Protein AF-A0A0S8K8X8-F1 (afdb_monomer_lite)

Structure (mmCIF, N/CA/C/O backbone):
data_AF-A0A0S8K8X8-F1
#
_entry.id   AF-A0A0S8K8X8-F1
#
loop_
_atom_site.group_PDB
_atom_site.id
_atom_site.type_symbol
_atom_site.label_atom_id
_atom_site.label_alt_id
_atom_site.label_comp_id
_atom_site.label_asym_id
_atom_site.label_entity_id
_atom_site.label_seq_id
_atom_site.pdbx_PDB_ins_code
_atom_site.Cartn_x
_atom_site.Cartn_y
_atom_site.Cartn_z
_atom_site.occupancy
_atom_site.B_iso_or_equiv
_atom_site.auth_seq_id
_atom_site.auth_comp_id
_atom_site.auth_asym_id
_atom_site.auth_atom_id
_atom_site.pdbx_PDB_model_num
ATOM 1 N N . MET A 1 1 ? -26.940 -1.340 8.986 1.00 39.06 1 MET A N 1
ATOM 2 C CA . MET A 1 1 ? -25.688 -2.063 8.682 1.00 39.06 1 MET A CA 1
ATOM 3 C C . MET A 1 1 ? -25.334 -1.763 7.239 1.00 39.06 1 MET A C 1
ATOM 5 O O . MET A 1 1 ? -26.125 -2.110 6.374 1.00 39.06 1 MET A O 1
ATOM 9 N N . ALA A 1 2 ? -24.231 -1.062 6.981 1.00 50.81 2 ALA A N 1
ATOM 10 C CA . ALA A 1 2 ? -23.703 -0.942 5.625 1.00 50.81 2 ALA A CA 1
ATOM 11 C C . ALA A 1 2 ? -22.897 -2.215 5.338 1.00 50.81 2 ALA A C 1
ATOM 13 O O . ALA A 1 2 ? -21.978 -2.533 6.093 1.00 50.81 2 ALA A O 1
ATOM 14 N N . PHE A 1 3 ? -23.277 -2.974 4.311 1.00 47.12 3 PHE A N 1
ATOM 15 C CA . PHE A 1 3 ? -22.431 -4.054 3.8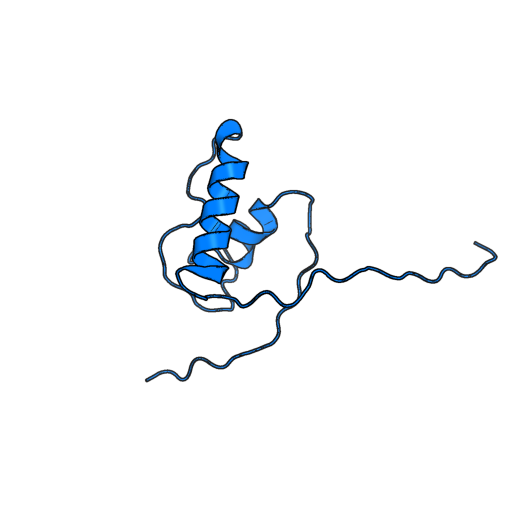12 1.00 47.12 3 PHE A CA 1
ATOM 16 C C . PHE A 1 3 ? -21.182 -3.407 3.215 1.00 47.12 3 PHE A C 1
ATOM 18 O O . PHE A 1 3 ? -21.279 -2.631 2.269 1.00 47.12 3 PHE A O 1
ATOM 25 N N . ARG A 1 4 ? -20.018 -3.676 3.811 1.00 67.94 4 ARG A N 1
ATOM 26 C CA . ARG A 1 4 ? -18.735 -3.318 3.207 1.00 67.94 4 ARG A CA 1
ATOM 27 C C . ARG A 1 4 ? -18.469 -4.334 2.103 1.00 67.94 4 ARG A C 1
ATOM 29 O O . ARG A 1 4 ? -18.193 -5.498 2.379 1.00 67.94 4 ARG A O 1
ATOM 36 N N . GLU A 1 5 ? -18.661 -3.907 0.865 1.00 82.69 5 GLU A N 1
ATOM 37 C CA . GLU A 1 5 ? -18.347 -4.696 -0.321 1.00 82.69 5 GLU A CA 1
ATOM 38 C C . GLU A 1 5 ? -16.824 -4.783 -0.480 1.00 82.69 5 GLU A C 1
ATOM 40 O O . GLU A 1 5 ? -16.109 -3.806 -0.256 1.00 82.69 5 GLU A O 1
ATOM 45 N N . VAL A 1 6 ? -16.321 -5.963 -0.846 1.00 87.62 6 VAL A N 1
ATOM 46 C CA . VAL A 1 6 ? -14.895 -6.176 -1.120 1.00 87.62 6 VAL A CA 1
ATOM 47 C C . VAL A 1 6 ? -14.668 -6.043 -2.621 1.00 87.62 6 VAL A C 1
ATOM 49 O O . VAL A 1 6 ? -15.381 -6.656 -3.415 1.00 87.62 6 VAL A O 1
ATOM 52 N N . TYR A 1 7 ? -13.661 -5.268 -3.010 1.00 90.88 7 TYR A N 1
ATOM 53 C CA . TYR A 1 7 ? -13.273 -5.059 -4.402 1.00 90.88 7 TYR A CA 1
ATOM 54 C C . TYR A 1 7 ? -11.762 -5.242 -4.571 1.00 90.88 7 TYR A C 1
ATOM 56 O O . TYR A 1 7 ? -10.989 -5.090 -3.626 1.00 90.88 7 TYR A O 1
ATOM 64 N N . ALA A 1 8 ? -11.334 -5.572 -5.790 1.00 92.06 8 ALA A N 1
ATOM 65 C CA . ALA A 1 8 ? -9.917 -5.625 -6.129 1.00 92.06 8 ALA A CA 1
ATOM 66 C C . ALA A 1 8 ? -9.403 -4.216 -6.461 1.00 92.06 8 ALA A C 1
ATOM 68 O O . ALA A 1 8 ? -10.000 -3.511 -7.276 1.00 92.06 8 ALA A O 1
ATOM 69 N N . LEU A 1 9 ? -8.280 -3.827 -5.857 1.00 91.06 9 LEU A N 1
ATOM 70 C CA . LEU A 1 9 ? -7.569 -2.580 -6.132 1.00 91.06 9 LEU A CA 1
ATOM 71 C C . LEU A 1 9 ? -6.145 -2.897 -6.587 1.00 91.06 9 LEU A C 1
ATOM 73 O O . LEU A 1 9 ? -5.480 -3.754 -6.012 1.00 91.06 9 LEU A O 1
ATOM 77 N N . GLY A 1 10 ? -5.687 -2.195 -7.620 1.00 92.00 10 GLY A N 1
ATOM 78 C CA . GLY A 1 10 ? -4.299 -2.210 -8.066 1.00 92.00 10 GLY A CA 1
ATOM 79 C C . GLY A 1 10 ? -3.724 -0.801 -8.027 1.00 92.00 10 GLY A C 1
ATOM 80 O O . GLY A 1 10 ? -4.449 0.170 -8.246 1.00 92.00 10 GLY A O 1
ATOM 81 N N . TRP A 1 11 ? -2.424 -0.700 -7.764 1.00 93.56 11 TRP A N 1
ATOM 82 C CA . TRP A 1 11 ? -1.711 0.570 -7.727 1.00 93.56 11 TRP A CA 1
ATOM 83 C C . TRP A 1 11 ? -0.331 0.440 -8.358 1.00 93.56 11 TRP A C 1
ATOM 85 O O . TRP A 1 11 ? 0.344 -0.579 -8.204 1.00 93.56 11 TRP A O 1
ATOM 95 N N . ALA A 1 12 ? 0.072 1.484 -9.073 1.00 93.31 12 ALA A N 1
ATOM 96 C CA . ALA A 1 12 ? 1.434 1.687 -9.533 1.00 93.31 12 ALA A CA 1
ATOM 97 C C . ALA A 1 12 ? 1.883 3.028 -8.960 1.00 93.31 12 ALA A C 1
ATOM 99 O O . ALA A 1 12 ? 1.189 4.019 -9.159 1.00 93.31 12 ALA A O 1
ATOM 100 N N . ALA A 1 13 ? 3.002 3.036 -8.236 1.00 93.12 13 ALA A N 1
ATOM 101 C CA . ALA A 1 13 ? 3.476 4.240 -7.569 1.00 93.12 13 ALA A CA 1
ATOM 102 C C . ALA A 1 13 ? 3.734 5.368 -8.579 1.00 93.12 13 ALA A C 1
ATOM 104 O O . ALA A 1 13 ? 4.410 5.154 -9.590 1.00 93.12 13 ALA A O 1
ATOM 105 N N . ASP A 1 14 ? 3.226 6.564 -8.280 1.00 94.75 14 ASP A N 1
ATOM 106 C CA . ASP A 1 14 ? 3.430 7.757 -9.111 1.00 94.75 14 ASP A CA 1
ATOM 107 C C . ASP A 1 14 ? 4.877 8.268 -9.010 1.00 94.75 14 ASP A C 1
ATOM 109 O O . ASP A 1 14 ? 5.434 8.825 -9.959 1.00 94.75 14 ASP A O 1
ATOM 113 N N . TYR A 1 15 ? 5.496 8.064 -7.846 1.00 94.25 15 TYR A N 1
ATOM 114 C CA . TYR A 1 15 ? 6.873 8.424 -7.527 1.00 94.25 15 TYR A CA 1
ATOM 115 C C . TYR A 1 15 ? 7.443 7.461 -6.463 1.00 94.25 15 TYR A C 1
ATOM 117 O O . TYR A 1 15 ? 6.674 6.825 -5.743 1.00 94.25 15 TYR A O 1
ATOM 125 N N . PRO A 1 16 ? 8.778 7.292 -6.360 1.00 91.06 16 PRO A N 1
ATOM 126 C CA . PRO A 1 16 ? 9.395 6.263 -5.516 1.00 91.06 16 PRO A CA 1
ATOM 127 C C . PRO A 1 16 ? 9.497 6.684 -4.036 1.00 91.06 16 PRO A C 1
ATOM 129 O O . PRO A 1 16 ? 10.591 6.747 -3.477 1.00 91.06 16 PRO A O 1
ATOM 132 N N . ASP A 1 17 ? 8.364 6.989 -3.407 1.00 88.19 17 ASP A N 1
ATOM 133 C CA . ASP A 1 17 ? 8.258 7.300 -1.978 1.00 88.19 17 ASP A CA 1
ATOM 134 C C . ASP A 1 17 ? 6.963 6.693 -1.415 1.00 88.19 17 ASP A C 1
ATOM 136 O O . ASP A 1 17 ? 5.891 6.803 -2.012 1.00 88.19 17 ASP A O 1
ATOM 140 N N . GLU A 1 18 ? 7.081 6.046 -0.258 1.00 89.06 18 GLU A N 1
ATOM 141 C CA . GLU A 1 18 ? 6.003 5.316 0.418 1.00 89.06 18 GLU A CA 1
ATOM 142 C C . GLU A 1 18 ? 4.821 6.218 0.802 1.00 89.06 18 GLU A C 1
ATOM 144 O O . GLU A 1 18 ? 3.685 5.761 0.911 1.00 89.06 18 GLU A O 1
ATOM 149 N N . ASN A 1 19 ? 5.048 7.529 0.929 1.00 87.12 19 ASN A N 1
ATOM 150 C CA . ASN A 1 19 ? 3.993 8.505 1.172 1.00 87.12 19 ASN A CA 1
ATOM 151 C C . ASN A 1 19 ? 2.902 8.487 0.086 1.00 87.12 19 ASN A C 1
ATOM 153 O O . ASN A 1 19 ? 1.732 8.718 0.396 1.00 87.12 19 ASN A O 1
ATOM 157 N N . ASN A 1 20 ? 3.251 8.162 -1.166 1.00 90.81 20 ASN A N 1
ATOM 158 C CA . ASN A 1 20 ? 2.261 7.991 -2.232 1.00 90.81 20 ASN A CA 1
ATOM 159 C C . ASN A 1 20 ? 1.251 6.885 -1.886 1.00 90.81 20 ASN A C 1
ATOM 161 O O . ASN A 1 20 ? 0.084 6.987 -2.241 1.00 90.81 20 ASN A O 1
ATOM 165 N N . TRP A 1 21 ? 1.666 5.855 -1.148 1.00 90.69 21 TRP A N 1
ATOM 166 C CA . TRP A 1 21 ? 0.794 4.769 -0.719 1.00 90.69 21 TRP A CA 1
ATOM 167 C C . TRP A 1 21 ? 0.037 5.111 0.568 1.00 90.69 21 TRP A C 1
ATOM 169 O O . TRP A 1 21 ? -1.191 5.227 0.563 1.00 90.69 21 TRP A O 1
ATOM 179 N N . VAL A 1 22 ? 0.754 5.323 1.675 1.00 90.06 22 VAL A N 1
ATOM 180 C CA . VAL A 1 22 ? 0.122 5.440 3.000 1.00 90.06 22 VAL A CA 1
ATOM 181 C C . VAL A 1 22 ? -0.676 6.736 3.174 1.00 90.06 22 VAL A C 1
ATOM 183 O O . VAL A 1 22 ? -1.739 6.715 3.798 1.00 90.06 22 VAL A O 1
ATOM 186 N N . LEU A 1 23 ? -0.22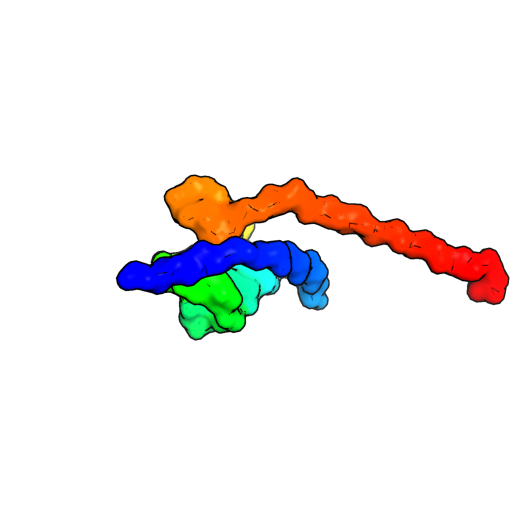0 7.852 2.586 1.00 87.62 23 LEU A N 1
ATOM 187 C CA . LEU A 1 23 ? -0.909 9.141 2.679 1.00 87.62 23 LEU A CA 1
ATOM 188 C C . LEU A 1 23 ? -1.877 9.347 1.512 1.00 87.62 23 LEU A C 1
ATOM 190 O O . LEU A 1 23 ? -3.054 9.609 1.727 1.00 87.62 23 LEU A O 1
ATOM 194 N N . GLU A 1 24 ? -1.413 9.251 0.270 1.00 89.25 24 GLU A N 1
ATOM 195 C CA . GLU A 1 24 ? -2.211 9.718 -0.875 1.00 89.25 24 GLU A CA 1
ATOM 196 C C . GLU A 1 24 ? -3.267 8.710 -1.359 1.00 89.25 24 GLU A C 1
ATOM 198 O O . GLU A 1 24 ? -4.238 9.113 -2.010 1.00 89.25 24 GLU A O 1
ATOM 203 N N . VAL A 1 25 ? -3.143 7.424 -0.998 1.00 91.69 25 VAL A N 1
ATOM 204 C CA . VAL A 1 25 ? -4.129 6.381 -1.346 1.00 91.69 25 VAL A CA 1
ATOM 205 C C . VAL A 1 25 ? -5.054 6.031 -0.176 1.00 91.69 25 VAL A C 1
ATOM 207 O O . VAL A 1 25 ? -6.262 5.899 -0.403 1.00 91.69 25 VAL A O 1
ATOM 210 N N . PHE A 1 26 ? -4.528 5.909 1.051 1.00 91.19 26 PHE A N 1
ATOM 211 C CA . PHE A 1 26 ? -5.286 5.364 2.193 1.00 91.19 26 PHE A CA 1
ATOM 212 C C . PHE A 1 26 ? -5.547 6.317 3.358 1.00 91.19 26 PHE A C 1
ATOM 214 O O . PHE A 1 26 ? -6.318 5.956 4.247 1.00 91.19 26 PHE A O 1
ATOM 221 N N . HIS A 1 27 ? -4.988 7.531 3.373 1.00 89.88 27 HIS A N 1
ATOM 222 C CA . HIS A 1 27 ? -5.248 8.451 4.481 1.00 89.88 27 HIS A CA 1
ATOM 223 C C . HIS A 1 27 ? -6.746 8.769 4.620 1.00 89.88 27 HIS A C 1
ATOM 225 O O . HIS A 1 27 ? -7.373 9.164 3.630 1.00 89.88 27 HIS A O 1
ATOM 231 N N . PRO A 1 28 ? -7.331 8.703 5.826 1.00 89.25 28 PRO A N 1
ATOM 232 C CA . PRO A 1 28 ? -8.777 8.807 6.022 1.00 89.25 28 PRO A CA 1
ATOM 233 C C . PRO A 1 28 ? -9.388 10.122 5.504 1.00 89.25 28 PRO A C 1
ATOM 235 O O . PRO A 1 28 ? -10.529 10.128 5.043 1.00 89.25 28 PRO A O 1
ATOM 238 N N . THR A 1 29 ? -8.632 11.228 5.544 1.00 88.88 29 THR A N 1
ATOM 239 C CA . THR A 1 29 ? -9.125 12.581 5.202 1.00 88.88 29 THR A CA 1
ATOM 240 C C . THR A 1 29 ? -8.327 13.326 4.126 1.00 88.88 29 THR A C 1
ATOM 242 O O . THR A 1 29 ? -8.750 14.395 3.698 1.00 88.88 29 THR A O 1
ATOM 245 N N . MET A 1 30 ? -7.188 12.783 3.683 1.00 87.88 30 MET A N 1
ATOM 246 C CA . MET A 1 30 ? -6.244 13.455 2.762 1.00 87.88 30 MET A CA 1
ATOM 247 C C . MET A 1 30 ? -6.030 12.655 1.471 1.00 87.88 30 MET A C 1
ATOM 249 O O . MET A 1 30 ? -5.259 13.065 0.610 1.00 87.88 30 MET A O 1
ATOM 253 N N . SER A 1 31 ? -6.716 11.519 1.331 1.00 89.06 31 SER A N 1
ATOM 254 C CA . SER A 1 31 ? -6.647 10.645 0.164 1.00 89.06 31 SER A CA 1
ATOM 255 C C . SER A 1 31 ? -8.012 10.515 -0.503 1.00 89.06 31 SER A C 1
ATOM 257 O O . SER A 1 31 ? -9.027 11.010 -0.007 1.00 89.06 31 SER A O 1
ATOM 259 N N . ARG A 1 32 ? -8.056 9.777 -1.618 1.00 87.00 32 ARG A N 1
ATOM 260 C CA . ARG A 1 32 ? -9.331 9.323 -2.187 1.00 87.00 32 ARG A CA 1
ATOM 261 C C . ARG A 1 32 ? -10.077 8.373 -1.242 1.00 87.00 32 ARG A C 1
ATOM 263 O O . ARG A 1 32 ? -11.295 8.286 -1.355 1.00 87.00 32 ARG A O 1
ATOM 270 N N . ASN A 1 33 ? -9.357 7.666 -0.366 1.00 89.00 33 ASN A N 1
ATOM 271 C CA . ASN A 1 33 ? -9.884 6.776 0.666 1.00 89.00 33 ASN A CA 1
ATOM 272 C C . ASN A 1 33 ? -11.019 5.887 0.142 1.00 89.00 33 ASN A C 1
ATOM 274 O O . ASN A 1 33 ? -12.133 5.879 0.665 1.00 89.00 33 ASN A O 1
ATOM 278 N N . VAL A 1 34 ? -10.747 5.162 -0.946 1.00 88.62 34 VAL A N 1
ATOM 279 C CA . VAL A 1 34 ? -11.742 4.277 -1.574 1.00 88.62 34 VAL A CA 1
ATOM 280 C C . VAL A 1 34 ? -12.311 3.245 -0.577 1.00 88.62 34 VAL A C 1
ATOM 282 O O . VAL A 1 34 ? -13.519 3.011 -0.631 1.00 88.62 34 VAL A O 1
ATOM 285 N N . PRO A 1 35 ? -11.528 2.698 0.385 1.00 88.50 35 PRO A N 1
ATOM 286 C CA . PRO A 1 35 ? -12.066 1.820 1.430 1.00 88.50 35 PRO A CA 1
ATOM 287 C C . PRO A 1 35 ? -12.985 2.511 2.449 1.00 88.50 35 PRO A C 1
ATOM 289 O O . PRO A 1 35 ? -13.600 1.826 3.266 1.00 88.50 35 PRO A O 1
ATOM 292 N N . GLN A 1 36 ? -13.075 3.846 2.428 1.00 88.88 36 GLN A N 1
ATOM 293 C CA . GLN A 1 36 ? -13.834 4.666 3.380 1.00 88.88 36 GLN A CA 1
ATOM 294 C C . GLN A 1 36 ? -13.434 4.391 4.836 1.00 88.88 36 GLN A C 1
ATOM 296 O O . GLN A 1 36 ? -14.272 4.329 5.740 1.00 88.88 36 GLN A O 1
ATOM 301 N N . TRP A 1 37 ? -12.138 4.185 5.060 1.00 89.12 37 TRP A N 1
ATOM 302 C CA . TRP A 1 37 ? -11.588 3.947 6.385 1.00 89.12 37 TRP A CA 1
ATOM 303 C C . TRP A 1 37 ? -11.534 5.247 7.194 1.00 89.12 37 TRP A C 1
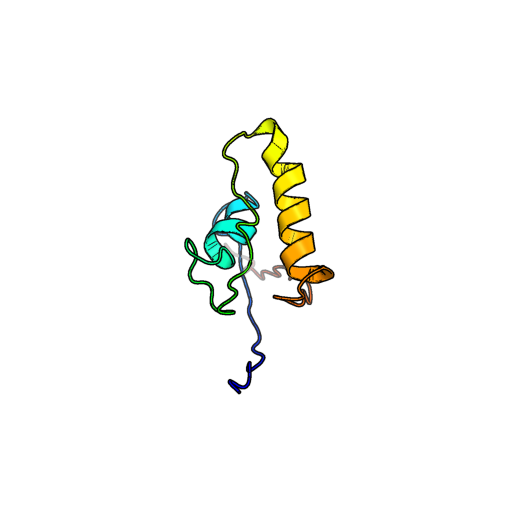ATOM 305 O O . TRP A 1 37 ? -11.250 6.312 6.653 1.00 89.12 37 TRP A O 1
ATOM 315 N N . THR A 1 38 ? -11.839 5.180 8.490 1.00 89.25 38 THR A N 1
ATOM 316 C CA . THR A 1 38 ? -11.971 6.355 9.373 1.00 89.25 38 THR A CA 1
ATOM 317 C C . THR A 1 38 ? -11.109 6.239 10.633 1.00 89.25 38 THR A C 1
ATOM 319 O O . THR A 1 38 ? -11.498 6.766 11.675 1.00 89.25 38 TH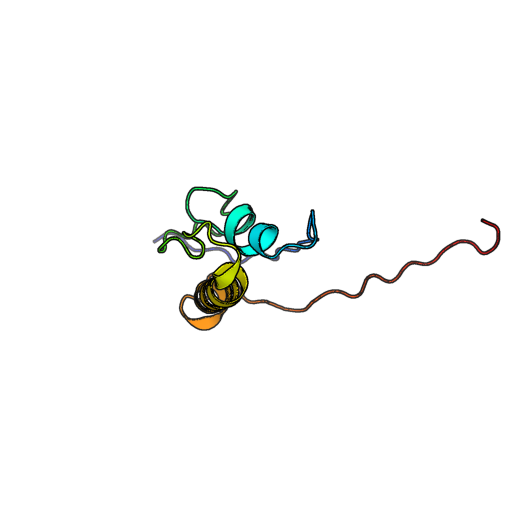R A O 1
ATOM 322 N N . GLY A 1 39 ? -10.008 5.483 10.575 1.00 83.12 39 GLY A N 1
ATOM 323 C CA . GLY A 1 39 ? -9.068 5.344 11.689 1.00 83.12 39 GLY A CA 1
ATOM 324 C C . GLY A 1 39 ? -8.179 6.575 11.883 1.00 83.12 39 GLY A C 1
ATOM 325 O O . GLY A 1 39 ? -8.406 7.627 11.280 1.00 83.12 39 GLY A O 1
ATOM 326 N N . GLU A 1 40 ? -7.191 6.455 12.766 1.00 77.62 40 GLU A N 1
ATOM 327 C CA . GLU A 1 40 ? -6.236 7.533 13.046 1.00 77.62 40 GLU A CA 1
ATOM 328 C C . GLU A 1 40 ? -5.264 7.750 11.877 1.00 77.62 40 GLU A C 1
ATOM 330 O O . GLU A 1 40 ? -5.038 6.850 11.072 1.00 77.62 40 GLU A O 1
ATOM 335 N N . ASP A 1 41 ? -4.706 8.963 11.775 1.00 70.75 41 ASP A N 1
ATOM 336 C CA . ASP A 1 41 ? -3.750 9.331 10.725 1.00 70.75 41 ASP A CA 1
ATOM 337 C C . ASP A 1 41 ? -2.511 8.417 10.789 1.00 70.75 41 ASP A C 1
ATOM 339 O O . ASP A 1 41 ? -1.716 8.520 11.732 1.00 70.75 41 ASP A O 1
ATOM 343 N N . PRO A 1 42 ? -2.305 7.550 9.782 1.00 63.94 42 PRO A N 1
ATOM 344 C CA . PRO A 1 42 ? -1.187 6.623 9.793 1.00 63.94 42 PRO A CA 1
ATOM 345 C C . PRO A 1 42 ? 0.171 7.323 9.544 1.00 63.94 42 PRO A C 1
ATOM 347 O O . PRO A 1 42 ? 1.221 6.757 9.839 1.00 63.94 42 PRO A O 1
ATOM 350 N N . ALA A 1 43 ? 0.195 8.569 9.051 1.00 62.28 43 ALA A N 1
ATOM 351 C CA . ALA A 1 43 ? 1.375 9.255 8.516 1.00 62.28 43 ALA A CA 1
ATOM 352 C C . ALA A 1 43 ? 1.621 10.684 9.067 1.00 62.28 43 ALA A C 1
ATOM 354 O O . ALA A 1 43 ? 2.376 11.441 8.462 1.00 62.28 43 ALA A O 1
ATOM 355 N N . ALA A 1 44 ? 1.077 11.046 10.237 1.00 61.25 44 ALA A N 1
ATOM 356 C CA . ALA A 1 44 ? 0.990 12.422 10.775 1.00 61.25 44 ALA A CA 1
ATOM 357 C C . ALA A 1 44 ? 2.287 13.266 10.982 1.00 61.25 44 ALA A C 1
ATOM 359 O O . ALA A 1 44 ? 2.237 14.279 11.675 1.00 61.25 44 ALA A O 1
ATOM 360 N N . GLU A 1 45 ? 3.475 12.883 10.490 1.00 59.28 45 GLU A N 1
ATOM 361 C CA . GLU A 1 45 ? 4.746 13.568 10.805 1.00 59.28 45 GLU A CA 1
ATOM 362 C C . GLU A 1 45 ? 5.596 13.878 9.586 1.00 59.28 45 GLU A C 1
ATOM 364 O O . GLU A 1 45 ? 5.961 12.979 8.825 1.00 59.28 45 GLU A O 1
ATOM 369 N N . PRO A 1 46 ? 6.008 15.146 9.448 1.00 57.38 46 PRO A N 1
ATOM 370 C CA . PRO A 1 46 ? 6.762 15.596 8.293 1.00 57.38 46 PRO A CA 1
ATOM 371 C C . PRO A 1 46 ? 8.249 15.199 8.323 1.00 57.38 46 PRO A C 1
ATOM 373 O O . PRO A 1 46 ? 8.885 15.226 7.265 1.00 57.38 46 PRO A O 1
ATOM 376 N N . GLU A 1 47 ? 8.804 14.825 9.483 1.00 64.25 47 GLU A N 1
ATOM 377 C CA . GLU A 1 47 ? 10.247 14.655 9.708 1.00 64.25 47 GLU A CA 1
ATOM 378 C C . GLU A 1 47 ? 10.846 13.455 8.958 1.00 64.25 47 GLU A C 1
ATOM 380 O O . GLU A 1 47 ? 10.569 12.291 9.262 1.00 64.25 47 GLU A O 1
ATOM 385 N N . LEU A 1 48 ? 11.743 13.744 8.008 1.00 58.28 48 LEU A N 1
ATOM 386 C CA . LEU A 1 48 ? 12.304 12.768 7.068 1.00 58.28 48 LEU A CA 1
ATOM 387 C C . LEU A 1 48 ? 13.010 11.592 7.764 1.00 58.28 48 LEU A C 1
ATOM 389 O O . LEU A 1 48 ? 12.928 10.457 7.295 1.00 58.28 48 LEU A O 1
ATOM 393 N N . ALA A 1 49 ? 13.673 11.854 8.896 1.00 62.91 49 ALA A N 1
ATOM 394 C CA . ALA A 1 49 ? 14.452 10.860 9.634 1.00 62.91 49 ALA A CA 1
ATOM 395 C C . ALA A 1 49 ? 13.597 9.727 10.228 1.00 62.91 49 ALA A C 1
ATOM 397 O O . ALA A 1 49 ? 14.086 8.609 10.366 1.00 62.91 49 ALA A O 1
ATOM 398 N N . ARG A 1 50 ? 12.322 9.993 10.543 1.00 73.31 50 ARG A N 1
ATOM 399 C CA . ARG A 1 50 ? 11.388 8.998 11.101 1.00 73.31 50 ARG A CA 1
ATOM 400 C C . ARG A 1 50 ? 10.369 8.484 10.089 1.00 73.31 50 ARG A C 1
ATOM 402 O O . ARG A 1 50 ? 9.581 7.604 10.423 1.00 73.31 50 ARG A O 1
ATOM 409 N N . ARG A 1 51 ? 10.396 8.982 8.845 1.00 76.94 51 ARG A N 1
ATOM 410 C CA . ARG A 1 51 ? 9.422 8.608 7.806 1.00 76.94 51 ARG A CA 1
ATOM 411 C C . ARG A 1 51 ? 9.365 7.110 7.550 1.00 76.94 51 ARG A C 1
ATOM 413 O O . ARG A 1 51 ? 8.273 6.577 7.456 1.00 76.94 51 ARG A O 1
ATOM 420 N N . LYS A 1 52 ? 10.509 6.423 7.479 1.00 81.94 52 LYS A N 1
ATOM 421 C CA . LYS A 1 52 ? 10.541 4.974 7.209 1.00 81.94 52 LYS A CA 1
ATOM 422 C C . LYS A 1 52 ? 9.848 4.157 8.297 1.00 81.94 52 LYS A C 1
ATOM 424 O O . LYS A 1 52 ? 9.010 3.324 7.985 1.00 81.94 52 LYS A O 1
ATOM 429 N N . GLU A 1 53 ? 10.182 4.417 9.559 1.00 85.69 53 GLU A N 1
ATOM 430 C CA . GLU A 1 53 ? 9.563 3.741 10.708 1.00 85.69 53 GLU A CA 1
ATOM 431 C C . GLU A 1 53 ? 8.060 4.026 10.762 1.00 85.69 53 GLU A C 1
ATOM 433 O O . GLU A 1 53 ? 7.255 3.128 10.971 1.00 85.69 53 GLU A O 1
ATOM 438 N N . ARG A 1 54 ? 7.669 5.273 10.492 1.00 81.88 54 ARG A N 1
ATOM 439 C CA . ARG A 1 54 ? 6.265 5.691 10.466 1.00 81.88 54 ARG A CA 1
ATOM 440 C C . ARG A 1 54 ? 5.476 5.042 9.337 1.00 81.88 54 ARG A C 1
ATOM 442 O O . ARG A 1 54 ? 4.367 4.592 9.579 1.00 81.88 54 ARG A O 1
ATOM 449 N N . CYS A 1 55 ? 6.043 4.962 8.137 1.00 87.00 55 CYS A N 1
ATOM 450 C CA . CYS A 1 55 ? 5.399 4.276 7.020 1.00 87.00 55 CYS A CA 1
ATOM 451 C C . CYS A 1 55 ? 5.234 2.779 7.305 1.00 87.00 55 CYS A C 1
ATOM 453 O O . CYS A 1 55 ? 4.207 2.207 6.969 1.00 87.00 55 CYS A O 1
ATOM 455 N N . PHE A 1 56 ? 6.194 2.159 7.993 1.00 89.00 56 PHE A N 1
ATOM 456 C CA . PHE A 1 56 ? 6.047 0.773 8.429 1.00 89.00 56 PHE A CA 1
ATOM 457 C C . PHE A 1 56 ? 4.888 0.598 9.427 1.00 89.00 56 PHE A C 1
ATOM 459 O O . PHE A 1 56 ? 4.069 -0.306 9.270 1.00 89.00 56 PHE A O 1
ATOM 466 N N . GLU A 1 57 ? 4.774 1.476 10.429 1.00 89.56 57 GLU A N 1
ATOM 467 C CA . GLU A 1 57 ? 3.640 1.433 11.366 1.00 89.56 57 GLU A CA 1
ATOM 468 C C . GLU A 1 57 ? 2.302 1.724 10.662 1.00 89.56 57 GLU A C 1
ATOM 470 O O . GLU A 1 57 ? 1.308 1.053 10.934 1.00 89.56 57 GLU A O 1
ATOM 475 N N . ALA A 1 58 ? 2.281 2.649 9.699 1.00 89.31 58 ALA A N 1
ATOM 476 C CA . ALA A 1 58 ? 1.128 2.909 8.839 1.00 89.31 58 ALA A CA 1
ATOM 477 C C . ALA A 1 58 ? 0.669 1.650 8.090 1.00 89.31 58 ALA A C 1
ATOM 479 O O . ALA A 1 58 ? -0.507 1.288 8.130 1.00 89.31 58 ALA A O 1
ATOM 480 N N . GLU A 1 59 ? 1.595 0.958 7.424 1.00 91.56 59 GLU A N 1
ATOM 481 C CA . GLU A 1 59 ? 1.295 -0.285 6.711 1.00 91.56 59 GLU A CA 1
ATOM 482 C C . GLU A 1 59 ? 0.784 -1.376 7.653 1.00 91.56 59 GLU A C 1
ATOM 484 O O . GLU A 1 59 ? -0.157 -2.098 7.310 1.00 91.56 59 GLU A O 1
ATOM 489 N N . LYS A 1 60 ? 1.361 -1.485 8.853 1.00 92.88 60 LYS A N 1
ATOM 490 C CA . LYS A 1 60 ? 0.924 -2.447 9.867 1.00 92.88 60 LYS A CA 1
ATOM 491 C C . LYS A 1 60 ? -0.513 -2.183 10.322 1.00 92.88 60 LYS A C 1
ATOM 493 O O . LYS A 1 60 ? -1.287 -3.138 10.404 1.00 92.88 60 LYS A O 1
ATOM 498 N N . ILE A 1 61 ? -0.897 -0.921 10.527 1.00 92.19 61 ILE A N 1
ATOM 499 C CA . ILE A 1 61 ? -2.289 -0.549 10.822 1.00 92.19 61 ILE A CA 1
ATOM 500 C C . ILE A 1 61 ? -3.204 -0.996 9.676 1.00 92.19 61 ILE A C 1
ATOM 502 O O . ILE A 1 61 ? -4.181 -1.714 9.898 1.00 92.19 61 ILE A O 1
ATOM 506 N N . LEU A 1 62 ? -2.851 -0.638 8.438 1.00 91.56 62 LEU A N 1
ATOM 507 C CA . LEU A 1 62 ? -3.667 -0.921 7.255 1.00 91.56 62 LEU A CA 1
ATOM 508 C C . LEU A 1 62 ? -3.828 -2.422 6.971 1.00 91.56 62 LEU A C 1
ATOM 510 O O . LEU A 1 62 ? -4.909 -2.845 6.558 1.00 91.56 62 LEU A O 1
ATOM 514 N N . CYS A 1 63 ? -2.781 -3.225 7.169 1.00 94.00 63 CYS A N 1
ATOM 515 C CA . CYS A 1 63 ? -2.754 -4.625 6.736 1.00 94.00 63 CYS A CA 1
ATOM 516 C C . CYS A 1 63 ? -3.007 -5.626 7.865 1.00 94.00 63 CYS A C 1
ATOM 518 O O . CYS A 1 63 ? -3.593 -6.680 7.621 1.00 94.00 63 CYS A O 1
ATOM 520 N N . TRP A 1 64 ? -2.534 -5.338 9.079 1.00 94.94 64 TRP A N 1
ATOM 521 C CA . TRP A 1 64 ? -2.511 -6.306 10.175 1.00 94.94 64 TRP A CA 1
ATOM 522 C C . TRP A 1 64 ? -3.462 -5.938 11.307 1.00 94.94 64 TRP A C 1
ATOM 524 O O . TRP A 1 64 ? -4.292 -6.762 11.686 1.00 94.94 64 TRP A O 1
ATOM 534 N N . ASP A 1 65 ? -3.361 -4.716 11.833 1.00 94.00 65 ASP A N 1
ATOM 535 C CA . ASP A 1 65 ? -4.112 -4.344 13.035 1.00 94.00 65 ASP A CA 1
ATOM 536 C C . ASP A 1 65 ? -5.596 -4.079 12.715 1.00 94.00 65 ASP A C 1
ATOM 538 O O . ASP A 1 65 ? -6.470 -4.518 13.464 1.00 94.00 65 ASP A O 1
ATOM 542 N N . GLU A 1 66 ? -5.897 -3.424 11.585 1.00 92.25 66 GLU A N 1
ATOM 543 C CA . GLU A 1 66 ? -7.274 -3.079 11.192 1.00 92.25 66 GLU A CA 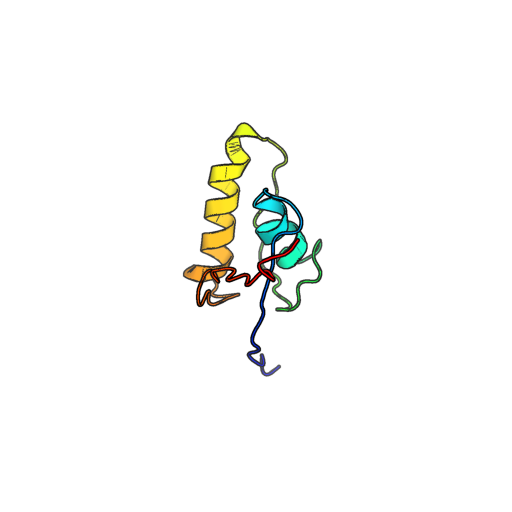1
ATOM 544 C C . GLU A 1 66 ? -7.778 -3.779 9.923 1.00 92.25 66 GLU A C 1
ATOM 546 O O . GLU A 1 66 ? -8.977 -3.730 9.636 1.00 92.25 66 GLU A O 1
ATOM 551 N N . ALA A 1 67 ? -6.892 -4.443 9.171 1.00 92.94 67 ALA A N 1
ATOM 552 C CA . ALA A 1 67 ? -7.220 -5.143 7.924 1.00 92.94 67 ALA A CA 1
ATOM 553 C C . ALA A 1 67 ? -8.078 -4.293 6.958 1.00 92.94 67 ALA A C 1
ATOM 555 O O . ALA A 1 67 ? -9.046 -4.769 6.358 1.00 92.94 67 ALA A O 1
ATOM 556 N N . VAL A 1 68 ? -7.714 -3.014 6.813 1.00 92.31 68 VAL A N 1
ATOM 557 C CA . VAL A 1 68 ? -8.313 -2.071 5.855 1.00 92.31 68 VAL A CA 1
ATOM 558 C C . VAL A 1 68 ? -8.107 -2.565 4.425 1.00 92.31 68 VAL A C 1
ATOM 560 O O . VAL A 1 68 ? -8.998 -2.442 3.584 1.00 92.31 68 VAL A O 1
ATOM 563 N N . ILE A 1 69 ? -6.938 -3.155 4.166 1.00 93.38 69 ILE A N 1
ATOM 564 C CA . ILE A 1 69 ? -6.598 -3.835 2.919 1.00 93.38 69 ILE A CA 1
ATOM 565 C C . ILE A 1 69 ? -5.988 -5.208 3.190 1.00 93.38 69 ILE A C 1
ATOM 567 O O . ILE A 1 69 ? -5.399 -5.456 4.238 1.00 93.38 69 ILE A O 1
ATOM 571 N N . ALA A 1 70 ? -6.078 -6.084 2.191 1.00 94.25 70 ALA A N 1
ATOM 572 C CA . ALA A 1 70 ? -5.365 -7.354 2.150 1.00 94.25 70 ALA A CA 1
ATOM 573 C C . ALA A 1 70 ? -4.432 -7.362 0.924 1.00 94.25 70 ALA A C 1
ATOM 575 O O . ALA A 1 70 ? -4.907 -7.584 -0.196 1.00 94.25 70 ALA A O 1
ATOM 576 N N . PRO A 1 71 ? -3.124 -7.088 1.094 1.00 94.38 71 PRO A N 1
ATOM 577 C CA . PRO A 1 71 ? -2.167 -7.144 -0.006 1.00 94.38 71 PRO A CA 1
ATOM 578 C C . PRO A 1 71 ? -2.100 -8.552 -0.603 1.00 94.38 71 PRO A C 1
ATOM 580 O O . PRO A 1 71 ? -1.997 -9.539 0.123 1.00 94.38 71 PRO A O 1
ATOM 583 N N . LEU A 1 72 ? -2.147 -8.650 -1.934 1.00 95.25 72 LEU A N 1
ATOM 584 C CA . LEU A 1 72 ? -2.104 -9.939 -2.635 1.00 95.25 72 LEU A CA 1
ATOM 585 C C . LEU A 1 72 ? -0.710 -10.245 -3.193 1.00 95.25 72 LEU A C 1
ATOM 587 O O . LEU A 1 72 ? -0.200 -11.347 -3.012 1.00 95.25 72 LEU A O 1
ATOM 591 N N . PHE A 1 73 ? -0.104 -9.287 -3.899 1.00 94.06 73 PHE A N 1
ATOM 592 C CA . PHE A 1 73 ? 1.220 -9.425 -4.510 1.00 94.06 73 PHE A CA 1
ATOM 593 C C . PHE A 1 73 ? 1.763 -8.068 -4.979 1.00 94.06 73 PHE A C 1
ATOM 595 O O . PHE A 1 73 ? 0.997 -7.158 -5.295 1.00 94.06 73 PHE A O 1
ATOM 602 N N . HIS A 1 74 ? 3.086 -7.976 -5.132 1.00 94.44 74 HIS A N 1
ATOM 603 C CA . HIS A 1 74 ? 3.717 -6.960 -5.976 1.00 94.44 74 HIS A CA 1
ATOM 604 C C . HIS A 1 74 ? 3.866 -7.513 -7.395 1.00 94.44 74 HIS A C 1
ATOM 606 O O . HIS A 1 74 ? 4.517 -8.539 -7.605 1.00 94.44 74 HIS A O 1
ATOM 612 N N . SER A 1 75 ? 3.235 -6.862 -8.376 1.00 91.88 75 SER A N 1
ATOM 613 C CA . SER A 1 75 ? 3.240 -7.359 -9.754 1.00 91.88 75 SER A CA 1
ATOM 614 C C . SER A 1 75 ? 4.598 -7.121 -10.416 1.00 91.88 75 SER A C 1
ATOM 616 O O . SER A 1 75 ? 5.037 -5.969 -10.475 1.00 91.88 75 SER A O 1
ATOM 618 N N . PRO A 1 76 ? 5.239 -8.146 -11.010 1.00 91.50 76 PRO A N 1
ATOM 619 C CA . PRO A 1 76 ? 6.310 -7.892 -11.957 1.00 91.50 76 PRO A CA 1
ATOM 620 C C . PRO A 1 76 ? 5.733 -7.178 -13.186 1.00 91.50 76 PRO A C 1
ATOM 622 O O . PRO A 1 76 ? 4.610 -7.451 -13.618 1.00 91.50 76 PRO A O 1
ATOM 625 N N . VAL A 1 77 ? 6.515 -6.277 -13.775 1.00 89.12 77 VAL A N 1
ATOM 626 C CA . VAL A 1 77 ? 6.187 -5.658 -15.061 1.00 89.12 77 VAL A CA 1
ATOM 627 C C . VAL A 1 77 ? 6.970 -6.390 -16.144 1.00 89.12 77 VAL A C 1
ATOM 629 O O . VAL A 1 77 ? 8.172 -6.187 -16.296 1.00 89.12 77 VAL A O 1
ATOM 632 N N . VAL A 1 78 ? 6.291 -7.240 -16.912 1.00 92.31 78 VAL A N 1
ATOM 633 C CA . VAL A 1 78 ? 6.880 -7.885 -18.092 1.00 92.31 78 VAL A CA 1
ATOM 634 C C . VAL A 1 78 ? 6.597 -7.007 -19.305 1.00 92.31 78 VAL A C 1
ATOM 636 O O . VAL A 1 78 ? 5.440 -6.713 -19.608 1.00 92.31 78 VAL A O 1
ATOM 639 N N . ARG A 1 79 ? 7.649 -6.567 -20.001 1.00 92.19 79 ARG A N 1
ATOM 640 C CA . ARG A 1 79 ? 7.524 -5.805 -21.250 1.00 92.19 79 ARG A CA 1
ATOM 641 C C . ARG A 1 79 ? 8.171 -6.569 -22.394 1.00 92.19 79 ARG A C 1
ATOM 643 O O . ARG A 1 79 ? 9.301 -7.029 -22.273 1.00 92.19 79 ARG A O 1
ATOM 650 N N . LEU A 1 80 ? 7.448 -6.668 -23.503 1.00 94.12 80 LEU A N 1
ATOM 651 C CA . LEU A 1 80 ? 7.959 -7.162 -24.774 1.00 94.12 80 LEU A CA 1
ATOM 652 C C . LEU A 1 80 ? 8.154 -5.958 -25.694 1.00 94.12 80 LEU A C 1
ATOM 654 O O . LEU A 1 80 ? 7.197 -5.237 -25.973 1.00 94.12 80 LEU A O 1
ATOM 658 N N . ALA A 1 81 ? 9.384 -5.741 -26.147 1.00 91.94 81 ALA A N 1
ATOM 659 C CA . ALA A 1 81 ? 9.687 -4.754 -27.173 1.00 91.94 81 ALA A CA 1
ATOM 660 C C . ALA A 1 81 ? 9.868 -5.457 -28.520 1.00 91.94 81 ALA A C 1
ATOM 662 O O . ALA A 1 81 ? 10.362 -6.585 -28.585 1.00 91.94 81 ALA A O 1
ATOM 663 N N . LYS A 1 82 ? 9.464 -4.785 -29.602 1.00 92.88 82 LYS A N 1
ATOM 664 C CA . LYS A 1 82 ? 9.801 -5.234 -30.953 1.00 92.88 82 LYS A CA 1
ATOM 665 C C . LYS A 1 82 ? 11.336 -5.197 -31.114 1.00 92.88 82 LYS A C 1
ATOM 667 O O . LYS A 1 82 ? 11.933 -4.241 -30.626 1.00 92.88 82 LYS A O 1
ATOM 672 N N . PRO A 1 83 ? 11.961 -6.170 -31.804 1.00 90.25 83 PRO A N 1
ATOM 673 C CA . PRO A 1 83 ? 13.420 -6.233 -31.940 1.00 90.25 83 PRO A CA 1
ATOM 674 C C . PRO A 1 83 ? 14.073 -5.020 -32.618 1.00 90.25 83 PRO A C 1
ATOM 676 O O . PRO A 1 83 ? 15.232 -4.740 -32.344 1.00 90.25 83 PRO A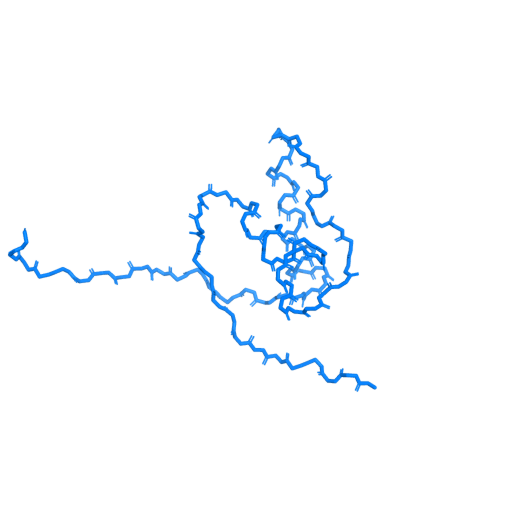 O 1
ATOM 679 N N . ASP A 1 84 ? 13.339 -4.307 -33.477 1.00 86.00 84 ASP A N 1
ATOM 680 C CA . ASP A 1 84 ? 13.904 -3.293 -34.382 1.00 86.00 84 ASP A CA 1
ATOM 681 C C . ASP A 1 84 ? 13.535 -1.846 -33.979 1.00 86.00 84 ASP A C 1
ATOM 683 O O . ASP A 1 84 ? 13.167 -1.036 -34.834 1.00 86.00 84 ASP A O 1
ATOM 687 N N . LEU A 1 85 ? 13.563 -1.544 -32.676 1.00 59.16 85 LEU A N 1
ATOM 688 C CA . LEU A 1 85 ? 13.543 -0.174 -32.134 1.00 59.16 85 LEU A CA 1
ATOM 689 C C . LEU A 1 85 ? 14.968 0.337 -31.900 1.00 59.16 85 LEU A C 1
ATOM 691 O O . LEU A 1 85 ? 15.793 -0.458 -31.399 1.00 59.16 85 LEU A O 1
#

pLDDT: mean 84.75, std 12.55, range [39.06, 95.25]

Foldseek 3Di:
DDPQDDDDDDDDQPDPDLCSPLPADCALPRYPNPLNDDDDGLQPDDDPVCRVVSSVSSVCVCPPVPVSDDDDDDDDDDDDDDPPD

Secondary structure (DSSP, 8-state):
-------------SSSSTHHHHTTTT-TTTS--TT---S--TT----GGGHHHHHHHHHHIIIIIS-S-----PPP------TT-

Sequence (85 aa):
MAFREVYALGWAADYPDENNWVLEVFHPTMSRNVPQWTGEDPAAEPELARRKERCFEAEKILCWDEAVIAPLFHSPVVRLAKPDL

Radius of gyration: 15.86 Å; chains: 1; bounding box: 40×26×47 Å